Protein AF-A0A9D5ZMS6-F1 (afdb_monomer_lite)

Radius of gyration: 20.64 Å; chains: 1; bounding box: 63×29×56 Å

Foldseek 3Di:
DVVVVVFWKWFQQFPDPDGDTWIFPDKDKDWAADPVDLFKIKIKIKTKTFDPPDDPPDDDGDIDIDIWIKMFGADADPVRDHPTDDMGTDDPCNRGPIPDMDTDDPDDDDDDDPPPVDDVVVVVVVVVPPPDDDD

Structure (mmCIF, N/CA/C/O backbone):
data_AF-A0A9D5ZMS6-F1
#
_entry.id   AF-A0A9D5ZMS6-F1
#
loop_
_atom_site.group_PDB
_atom_site.id
_atom_site.type_symbol
_atom_site.label_atom_id
_atom_site.label_alt_id
_atom_site.label_comp_id
_atom_site.label_asym_id
_atom_site.label_entity_id
_atom_site.label_seq_id
_atom_site.pdbx_PDB_ins_code
_atom_site.Cartn_x
_atom_site.Cartn_y
_atom_site.Cartn_z
_atom_site.occupancy
_atom_site.B_iso_or_equiv
_atom_site.auth_seq_id
_atom_site.auth_comp_id
_atom_site.auth_asym_id
_atom_site.auth_atom_id
_atom_site.pdbx_PDB_model_num
ATOM 1 N N . MET A 1 1 ? 3.055 -6.737 11.559 1.00 51.91 1 MET A N 1
ATOM 2 C CA . MET A 1 1 ? 2.809 -6.050 10.267 1.00 51.91 1 MET A CA 1
ATOM 3 C C . MET A 1 1 ? 3.854 -6.454 9.232 1.00 51.91 1 MET A C 1
ATOM 5 O O . MET A 1 1 ? 4.994 -6.690 9.617 1.00 51.91 1 MET A O 1
ATOM 9 N N . LEU A 1 2 ? 3.487 -6.526 7.945 1.00 57.22 2 LEU A N 1
ATOM 10 C CA . LEU A 1 2 ? 4.389 -6.885 6.832 1.00 57.22 2 LEU A CA 1
ATOM 11 C C . LEU A 1 2 ? 5.608 -5.950 6.715 1.00 57.22 2 LEU A C 1
ATOM 13 O O . LEU A 1 2 ? 6.709 -6.424 6.450 1.00 57.22 2 LEU A O 1
ATOM 17 N N . PHE A 1 3 ? 5.449 -4.664 7.041 1.00 58.19 3 PHE A N 1
ATOM 18 C CA . PHE A 1 3 ? 6.553 -3.696 7.091 1.00 58.19 3 PHE A CA 1
ATOM 19 C C . PHE A 1 3 ? 7.637 -4.058 8.120 1.00 58.19 3 PHE A C 1
ATOM 21 O O . PHE A 1 3 ? 8.824 -3.901 7.846 1.00 58.19 3 PHE A O 1
ATOM 28 N N . ASN A 1 4 ? 7.266 -4.660 9.257 1.00 66.12 4 ASN A N 1
ATOM 29 C CA . ASN A 1 4 ? 8.232 -5.095 10.279 1.00 66.12 4 ASN A CA 1
ATOM 30 C C . ASN A 1 4 ? 9.087 -6.277 9.801 1.00 66.12 4 ASN A C 1
ATOM 32 O O . ASN A 1 4 ? 10.164 -6.513 10.339 1.00 66.12 4 ASN A O 1
ATOM 36 N N . LYS A 1 5 ? 8.623 -7.011 8.780 1.00 69.88 5 LYS A N 1
ATOM 37 C CA . LYS A 1 5 ? 9.377 -8.100 8.149 1.00 69.88 5 LYS A CA 1
ATOM 38 C C . LYS A 1 5 ? 10.344 -7.599 7.067 1.00 69.88 5 LYS A C 1
ATOM 40 O O . LYS A 1 5 ? 11.009 -8.423 6.451 1.00 69.88 5 LYS A O 1
ATOM 45 N N . LYS A 1 6 ? 10.412 -6.278 6.822 1.00 73.50 6 LYS A N 1
ATOM 46 C CA . LYS A 1 6 ? 11.223 -5.640 5.763 1.00 73.50 6 LYS A CA 1
ATOM 47 C C . LYS A 1 6 ? 11.019 -6.281 4.383 1.00 73.50 6 LYS A C 1
ATOM 49 O O . LYS A 1 6 ? 11.943 -6.342 3.576 1.00 73.50 6 LYS A O 1
ATOM 54 N N . LEU A 1 7 ? 9.813 -6.788 4.124 1.00 77.00 7 LEU A N 1
ATOM 55 C CA . LEU A 1 7 ? 9.488 -7.410 2.848 1.00 77.00 7 LEU A CA 1
ATOM 56 C C . LEU A 1 7 ? 9.065 -6.332 1.846 1.00 77.00 7 LEU A C 1
ATOM 58 O O . LEU A 1 7 ? 8.220 -5.503 2.190 1.00 77.00 7 LEU A O 1
ATOM 62 N N . PRO A 1 8 ? 9.603 -6.350 0.616 1.00 79.94 8 PRO A N 1
ATOM 63 C CA . PRO A 1 8 ? 9.133 -5.465 -0.435 1.00 79.94 8 PRO A CA 1
ATOM 64 C C . PRO A 1 8 ? 7.702 -5.844 -0.829 1.00 79.94 8 PRO A C 1
ATOM 66 O O . PRO A 1 8 ? 7.386 -7.023 -1.040 1.00 79.94 8 PRO A O 1
ATOM 69 N N . LEU A 1 9 ? 6.850 -4.826 -0.928 1.00 89.44 9 LEU A N 1
ATOM 70 C CA . LEU A 1 9 ? 5.452 -4.948 -1.323 1.00 89.44 9 LEU A CA 1
ATOM 71 C C . LEU A 1 9 ? 5.240 -4.272 -2.675 1.00 89.44 9 LEU A C 1
ATOM 73 O O . LEU A 1 9 ? 5.841 -3.237 -2.963 1.00 89.44 9 LEU A O 1
ATOM 77 N N . ILE A 1 10 ? 4.369 -4.861 -3.483 1.00 91.44 10 ILE A N 1
ATOM 78 C CA . ILE A 1 10 ? 3.881 -4.295 -4.738 1.00 91.44 10 ILE A CA 1
ATOM 79 C C . ILE A 1 10 ? 2.383 -4.071 -4.567 1.00 91.44 10 ILE A C 1
ATOM 81 O O . ILE A 1 10 ? 1.688 -4.949 -4.053 1.00 91.44 10 ILE A O 1
ATOM 85 N N . ILE A 1 11 ? 1.913 -2.905 -4.980 1.00 92.75 11 ILE A N 1
ATOM 86 C CA . ILE A 1 11 ? 0.522 -2.469 -4.869 1.00 92.75 11 ILE A CA 1
ATOM 87 C C . ILE A 1 11 ? 0.013 -2.059 -6.243 1.00 92.75 11 ILE A C 1
ATOM 89 O O . ILE A 1 11 ? 0.786 -1.513 -7.033 1.00 92.75 11 ILE A O 1
ATOM 93 N N . ASP A 1 12 ? -1.263 -2.323 -6.500 1.00 93.62 12 ASP A N 1
ATOM 94 C CA . ASP A 1 12 ? -1.991 -1.610 -7.544 1.00 93.62 12 ASP A CA 1
ATOM 95 C C . ASP A 1 12 ? -2.462 -0.271 -6.988 1.00 93.62 12 ASP A C 1
ATOM 97 O O . ASP A 1 12 ? -3.215 -0.243 -6.015 1.00 93.62 12 ASP A O 1
ATOM 101 N N . ILE A 1 13 ? -1.929 0.834 -7.502 1.00 88.81 13 ILE A N 1
ATOM 102 C CA . ILE A 1 13 ? -2.158 2.160 -6.904 1.00 88.81 13 ILE A CA 1
ATOM 103 C C . ILE A 1 13 ? -3.436 2.843 -7.386 1.00 88.81 13 ILE A C 1
ATOM 105 O O . ILE A 1 13 ? -3.764 3.908 -6.855 1.00 88.81 13 ILE A O 1
ATOM 109 N N . ASP A 1 14 ? -4.103 2.262 -8.378 1.00 85.50 14 ASP A N 1
ATOM 110 C CA . ASP A 1 14 ? -5.292 2.793 -9.032 1.00 85.50 14 ASP A CA 1
ATOM 111 C C . ASP A 1 14 ? -6.432 1.765 -8.923 1.00 85.50 14 ASP A C 1
ATOM 113 O O . ASP A 1 14 ? -6.180 0.562 -8.920 1.00 85.50 14 ASP A O 1
ATOM 117 N N . ALA A 1 15 ? -7.666 2.249 -8.780 1.00 84.50 15 ALA A N 1
ATOM 118 C CA . ALA A 1 15 ? -8.887 1.433 -8.786 1.00 84.50 15 ALA A CA 1
ATOM 119 C C . ALA A 1 15 ? -9.561 1.415 -10.176 1.00 84.50 15 ALA A C 1
ATOM 121 O O . ALA A 1 15 ? -10.674 0.907 -10.344 1.00 84.50 15 ALA A O 1
ATOM 122 N N . GLY A 1 16 ? -8.939 2.071 -11.158 1.00 87.19 16 GLY A N 1
ATOM 123 C CA . GLY A 1 16 ? -9.401 2.168 -12.531 1.00 87.19 16 GLY A CA 1
ATOM 124 C C . GLY A 1 16 ? -9.239 0.876 -13.333 1.00 87.19 16 GLY A C 1
ATOM 125 O O . GLY A 1 16 ? -8.859 -0.180 -12.843 1.00 87.19 16 GLY A O 1
ATOM 126 N N . ILE A 1 17 ? -9.536 0.966 -14.630 1.00 87.44 17 ILE A N 1
ATOM 127 C CA . ILE A 1 17 ? -9.455 -0.184 -15.549 1.00 87.44 17 ILE A CA 1
ATOM 128 C C . ILE A 1 17 ? -8.014 -0.621 -15.848 1.00 87.44 17 ILE A C 1
ATOM 130 O O . ILE A 1 17 ? -7.789 -1.713 -16.371 1.00 87.44 17 ILE A O 1
ATOM 134 N N . GLU A 1 18 ? -7.052 0.262 -15.596 1.00 89.38 18 GLU A N 1
ATOM 135 C CA . GLU A 1 18 ? -5.639 0.039 -15.866 1.00 89.38 18 GLU A CA 1
ATOM 136 C C . GLU A 1 18 ? -4.951 -0.507 -14.619 1.00 89.38 18 GLU A C 1
ATOM 138 O O . GLU A 1 18 ? -5.187 -0.035 -13.514 1.00 89.38 18 GLU A O 1
ATOM 143 N N . VAL A 1 19 ? -4.047 -1.464 -14.815 1.00 88.50 19 VAL A N 1
ATOM 144 C CA . VAL A 1 19 ? -3.287 -2.075 -13.721 1.00 88.50 19 VAL A CA 1
ATOM 145 C C . VAL A 1 19 ? -1.955 -1.349 -13.556 1.00 88.50 19 VAL A C 1
ATOM 147 O O . VAL A 1 19 ? -1.078 -1.452 -14.421 1.00 88.50 19 VAL A O 1
ATOM 150 N N . TRP A 1 20 ? -1.751 -0.693 -12.413 1.00 90.88 20 TRP A N 1
ATOM 151 C CA . TRP A 1 20 ? -0.557 0.104 -12.125 1.00 90.88 20 TRP A CA 1
ATOM 152 C C . TRP A 1 20 ? 0.237 -0.471 -10.949 1.00 90.88 20 TRP A C 1
ATOM 154 O O . TRP A 1 20 ? 0.037 -0.130 -9.786 1.00 90.88 20 TRP A O 1
ATOM 164 N N . ASN A 1 21 ? 1.222 -1.323 -11.257 1.00 91.38 21 ASN A N 1
ATOM 165 C CA . ASN A 1 21 ? 2.093 -1.923 -10.241 1.00 91.38 21 ASN A CA 1
ATOM 166 C C . ASN A 1 21 ? 3.160 -0.931 -9.760 1.00 91.38 21 ASN A C 1
ATOM 168 O O . ASN A 1 21 ? 4.127 -0.669 -10.478 1.00 91.38 21 ASN A O 1
ATOM 172 N N . ALA A 1 22 ? 3.068 -0.487 -8.508 1.00 92.88 22 ALA A N 1
ATOM 173 C CA . ALA A 1 22 ? 4.101 0.333 -7.882 1.00 92.88 22 ALA A CA 1
ATOM 174 C C . ALA A 1 22 ? 4.758 -0.386 -6.688 1.00 92.88 22 ALA A C 1
ATOM 176 O O . ALA A 1 22 ? 4.076 -1.058 -5.908 1.00 92.88 22 ALA A O 1
ATOM 177 N N . PRO A 1 23 ? 6.084 -0.262 -6.495 1.00 92.50 23 PRO A N 1
ATOM 178 C CA . PRO A 1 23 ? 6.735 -0.760 -5.291 1.00 92.50 23 PRO A CA 1
ATOM 179 C C . PRO A 1 23 ? 6.455 0.182 -4.114 1.00 92.50 23 PRO A C 1
ATOM 181 O O . PRO A 1 23 ? 6.749 1.376 -4.199 1.00 92.50 23 PRO A O 1
ATOM 184 N N . ILE A 1 24 ? 5.951 -0.350 -2.998 1.00 92.19 24 ILE A N 1
ATOM 185 C CA . ILE A 1 24 ? 5.866 0.389 -1.730 1.00 92.19 24 ILE A CA 1
ATOM 186 C C . ILE A 1 24 ? 7.233 0.324 -1.054 1.00 92.19 24 ILE A C 1
ATOM 188 O O . ILE A 1 24 ? 7.735 -0.765 -0.764 1.00 92.19 24 ILE A O 1
ATOM 192 N N . TRP A 1 25 ? 7.815 1.482 -0.755 1.00 88.62 25 TRP A N 1
ATOM 193 C CA . TRP A 1 25 ? 9.107 1.570 -0.068 1.00 88.62 25 TRP A CA 1
ATOM 194 C C . TRP A 1 25 ? 8.987 2.094 1.369 1.00 88.62 25 TRP A C 1
ATOM 196 O O . TRP A 1 25 ? 9.874 1.840 2.184 1.00 88.62 25 TRP A O 1
ATOM 206 N N . TYR A 1 26 ? 7.887 2.770 1.714 1.00 89.75 26 TYR A N 1
ATOM 207 C CA . TYR A 1 26 ? 7.614 3.223 3.077 1.00 89.75 26 TYR A CA 1
ATOM 208 C C . TYR A 1 26 ? 6.109 3.307 3.351 1.00 89.75 26 TYR A C 1
ATOM 210 O O . TYR A 1 26 ? 5.307 3.524 2.444 1.00 89.75 26 TYR A O 1
ATOM 218 N N . ALA A 1 27 ? 5.724 3.125 4.614 1.00 90.56 27 ALA A N 1
ATOM 219 C CA . ALA A 1 27 ? 4.349 3.281 5.057 1.00 90.56 27 ALA A CA 1
ATOM 220 C C . ALA A 1 27 ? 4.297 3.914 6.443 1.00 90.56 27 ALA A C 1
ATOM 222 O O . ALA A 1 27 ? 5.010 3.498 7.360 1.00 90.56 27 ALA A O 1
ATOM 223 N N . LYS A 1 28 ? 3.400 4.883 6.599 1.00 93.19 28 LYS A N 1
ATOM 224 C CA . LYS A 1 28 ? 3.055 5.491 7.879 1.00 93.19 28 LYS A CA 1
ATOM 225 C C . LYS A 1 28 ? 1.597 5.172 8.175 1.00 93.19 28 LYS A C 1
ATOM 227 O O . LYS A 1 28 ? 0.709 5.578 7.435 1.00 93.19 28 LYS A O 1
ATOM 232 N N . VAL A 1 29 ? 1.359 4.440 9.259 1.00 94.56 29 VAL A N 1
ATOM 233 C CA . VAL A 1 29 ? 0.012 4.028 9.665 1.00 94.56 29 VAL A CA 1
ATOM 234 C C . VAL A 1 29 ? -0.316 4.649 11.011 1.00 94.56 29 VAL A C 1
ATOM 236 O O . VAL A 1 29 ? 0.429 4.484 11.976 1.00 94.56 29 VAL A O 1
ATOM 239 N N . VAL A 1 30 ? -1.436 5.359 11.065 1.00 96.50 30 VAL A N 1
ATOM 240 C CA . VAL A 1 30 ? -2.014 5.905 12.291 1.00 96.50 30 VAL A CA 1
ATOM 241 C C . VAL A 1 30 ? -3.313 5.164 12.561 1.00 96.50 30 VAL A C 1
ATOM 243 O O . VAL A 1 30 ? -4.148 5.031 11.670 1.00 96.50 30 VAL A O 1
ATOM 246 N N . ILE A 1 31 ? -3.466 4.676 13.790 1.00 96.00 31 ILE A N 1
ATOM 247 C CA . ILE A 1 31 ? -4.660 3.969 14.252 1.00 96.00 31 ILE A CA 1
ATOM 248 C C . ILE A 1 31 ? -5.205 4.738 15.452 1.00 96.00 31 ILE A C 1
ATOM 250 O O . ILE A 1 31 ? -4.508 4.890 16.456 1.00 96.00 31 ILE A O 1
ATOM 254 N N . ALA A 1 32 ? -6.440 5.215 15.347 1.00 96.56 32 ALA A N 1
ATOM 255 C CA . ALA A 1 32 ? -7.143 5.919 16.411 1.00 96.56 32 ALA A CA 1
ATOM 256 C C . ALA A 1 32 ? -8.362 5.106 16.854 1.00 96.56 32 ALA A C 1
ATOM 258 O O . ALA A 1 32 ? -9.044 4.509 16.028 1.00 96.56 32 ALA A O 1
ATOM 259 N N . LYS A 1 33 ? -8.643 5.067 18.158 1.00 95.50 33 LYS A N 1
ATOM 260 C CA . LYS A 1 33 ? -9.887 4.468 18.660 1.00 95.50 33 LYS A CA 1
ATOM 261 C C . LYS A 1 33 ? -11.059 5.384 18.327 1.00 95.50 33 LYS A C 1
ATOM 263 O O . LYS A 1 33 ? -10.915 6.602 18.419 1.00 95.50 33 LYS A O 1
ATOM 268 N N . ASP A 1 34 ? -12.194 4.790 17.991 1.00 96.38 34 ASP A N 1
ATOM 269 C CA . ASP A 1 34 ? -13.447 5.530 17.903 1.00 96.38 34 ASP A CA 1
ATOM 270 C C . ASP A 1 34 ? -13.868 6.006 19.307 1.00 96.38 34 ASP A C 1
ATOM 272 O O . ASP A 1 34 ? -13.664 5.311 20.309 1.00 96.38 34 ASP A O 1
ATOM 276 N N . SER A 1 35 ? -14.404 7.223 19.398 1.00 95.00 35 SER A N 1
ATOM 277 C CA . SER A 1 35 ? -14.794 7.838 20.675 1.00 95.00 35 SER A CA 1
ATOM 278 C C . SER A 1 35 ? -16.113 7.299 21.228 1.00 95.00 35 SER A C 1
ATOM 280 O O . SER A 1 35 ? -16.364 7.406 22.427 1.00 95.00 35 SER A O 1
ATOM 282 N N . SER A 1 36 ? -16.948 6.719 20.368 1.00 95.00 36 SER A N 1
ATOM 283 C CA . SER A 1 36 ? -18.277 6.197 20.683 1.00 95.00 36 SER A CA 1
ATOM 284 C C . SER A 1 36 ? -18.306 4.674 20.843 1.00 95.00 36 SER A C 1
ATOM 286 O O . SER A 1 36 ? -19.209 4.140 21.486 1.00 95.00 36 SER A O 1
ATOM 288 N N . SER A 1 37 ? -17.311 3.962 20.305 1.00 94.00 37 SER A N 1
ATOM 289 C CA . SER A 1 37 ? -17.235 2.504 20.341 1.00 94.00 37 SER A CA 1
ATOM 290 C C . SER A 1 37 ? -15.812 1.999 20.545 1.00 94.00 37 SER A C 1
ATOM 292 O O . SER A 1 37 ? -14.933 2.148 19.700 1.00 94.00 37 SER A O 1
ATOM 294 N N . ALA A 1 38 ? -15.599 1.255 21.631 1.00 92.06 38 ALA A N 1
ATOM 295 C CA . ALA A 1 38 ? -14.323 0.586 21.878 1.00 92.06 38 ALA A CA 1
ATOM 296 C C . ALA A 1 38 ? -13.989 -0.489 20.825 1.00 92.06 38 ALA A C 1
ATOM 298 O O . ALA A 1 38 ? -12.830 -0.892 20.712 1.00 92.06 38 ALA A O 1
ATOM 299 N N . ASN A 1 39 ? -14.974 -0.950 20.055 1.00 96.31 39 ASN A N 1
ATOM 300 C CA . ASN A 1 39 ? -14.846 -2.034 19.080 1.00 96.31 39 ASN A CA 1
ATOM 301 C C . ASN A 1 39 ? -14.513 -1.547 17.665 1.00 96.31 39 ASN A C 1
ATOM 303 O O . ASN A 1 39 ? -14.433 -2.362 16.748 1.00 96.31 39 ASN A O 1
ATOM 307 N N . ILE A 1 40 ? -14.318 -0.238 17.488 1.00 97.06 40 ILE A N 1
ATOM 308 C CA . ILE A 1 40 ? -13.978 0.378 16.208 1.00 97.06 40 ILE A CA 1
ATOM 309 C C . ILE A 1 40 ? -12.653 1.130 16.347 1.00 97.06 40 ILE A C 1
ATOM 311 O O . ILE A 1 40 ? -12.365 1.764 17.369 1.00 97.06 40 ILE A O 1
ATOM 315 N N . VAL A 1 41 ? -11.822 1.037 15.312 1.00 97.69 41 VAL A N 1
ATOM 316 C CA . VAL A 1 41 ? -10.641 1.883 15.143 1.00 97.69 41 VAL A CA 1
ATOM 317 C C . VAL A 1 41 ? -10.625 2.484 13.742 1.00 97.69 41 VAL A C 1
ATOM 319 O O . VAL A 1 41 ? -10.886 1.794 12.759 1.00 97.69 41 VAL A O 1
ATOM 322 N N . HIS A 1 42 ? -10.273 3.761 13.657 1.00 98.00 42 HIS A N 1
ATOM 323 C CA . HIS A 1 42 ? -10.064 4.476 12.406 1.00 98.00 42 HIS A CA 1
ATOM 324 C C . HIS A 1 42 ? -8.600 4.366 12.009 1.00 98.00 42 HIS A C 1
ATOM 326 O O . HIS A 1 42 ? -7.703 4.663 12.807 1.00 98.00 42 HIS A O 1
ATOM 332 N N . VAL A 1 43 ? -8.350 3.964 10.770 1.00 98.00 43 VAL A N 1
ATOM 333 C CA . VAL A 1 43 ? -7.006 3.810 10.229 1.00 98.00 43 VAL A CA 1
ATOM 334 C C . VAL A 1 43 ? -6.772 4.835 9.132 1.00 98.00 43 VAL A C 1
ATOM 336 O O . VAL A 1 43 ? -7.577 4.996 8.219 1.00 98.00 43 VAL A O 1
ATOM 339 N N . THR A 1 44 ? -5.635 5.521 9.215 1.00 97.94 44 THR A N 1
ATOM 340 C CA . THR A 1 44 ? -5.067 6.310 8.119 1.00 97.94 44 THR A CA 1
ATOM 341 C C . THR A 1 44 ? -3.728 5.696 7.741 1.00 97.94 44 THR A C 1
ATOM 343 O O . THR A 1 44 ? -2.814 5.640 8.565 1.00 97.94 44 THR A O 1
ATOM 346 N N . ALA A 1 45 ? -3.616 5.221 6.505 1.00 95.50 45 ALA A N 1
ATOM 347 C CA . ALA A 1 45 ? -2.408 4.623 5.960 1.00 95.50 45 ALA A CA 1
ATOM 348 C C . ALA A 1 45 ? -1.867 5.488 4.818 1.00 95.50 45 ALA A C 1
ATOM 350 O O . ALA A 1 45 ? -2.459 5.542 3.743 1.00 95.50 45 ALA A O 1
ATOM 351 N N . ASP A 1 46 ? -0.729 6.133 5.052 1.00 95.44 46 ASP A N 1
ATOM 352 C CA . ASP A 1 46 ? 0.037 6.839 4.027 1.00 95.44 46 ASP A CA 1
ATOM 353 C C . ASP A 1 46 ? 1.081 5.879 3.456 1.00 95.44 46 ASP A C 1
ATOM 355 O O . ASP A 1 46 ? 2.017 5.479 4.156 1.00 95.44 46 ASP A O 1
ATOM 359 N N . LEU A 1 47 ? 0.911 5.485 2.196 1.00 93.88 47 LEU A N 1
ATOM 360 C CA . LEU A 1 47 ? 1.818 4.595 1.479 1.00 93.88 47 LEU A CA 1
ATOM 361 C C . LEU A 1 47 ? 2.665 5.402 0.502 1.00 93.88 47 LEU A C 1
ATOM 363 O O . LEU A 1 47 ? 2.138 6.169 -0.300 1.00 93.88 47 LEU A O 1
ATOM 367 N N . TYR A 1 48 ? 3.976 5.202 0.555 1.00 93.56 48 TYR A N 1
ATOM 368 C CA . TYR A 1 48 ? 4.942 5.859 -0.313 1.00 93.56 48 TYR A CA 1
ATOM 369 C C . TYR A 1 48 ? 5.452 4.852 -1.331 1.00 93.56 48 TYR A C 1
ATOM 371 O O . TYR A 1 48 ? 5.928 3.766 -0.974 1.00 93.56 48 TYR A O 1
ATOM 379 N N . VAL A 1 49 ? 5.335 5.221 -2.601 1.00 94.31 49 VAL A N 1
ATOM 380 C CA . VAL A 1 49 ? 5.538 4.323 -3.735 1.00 94.31 49 VAL A CA 1
ATOM 381 C C . VAL A 1 49 ? 6.546 4.886 -4.725 1.00 94.31 49 VAL A C 1
ATOM 383 O O . VAL A 1 49 ? 6.791 6.093 -4.770 1.00 94.31 49 VAL A O 1
ATOM 386 N N . GLY A 1 50 ? 7.148 4.002 -5.516 1.00 93.31 50 GLY A N 1
ATOM 387 C CA . GLY A 1 50 ? 7.938 4.401 -6.676 1.00 93.31 50 GLY A CA 1
ATOM 388 C C . GLY A 1 50 ? 7.061 4.923 -7.808 1.00 93.31 50 GLY A C 1
ATOM 389 O O . GLY A 1 50 ? 6.076 4.283 -8.160 1.00 93.31 50 GLY A O 1
ATOM 390 N N . SER A 1 51 ? 7.440 6.061 -8.384 1.00 90.69 51 SER A N 1
ATOM 391 C CA . SER A 1 51 ? 6.794 6.659 -9.551 1.00 90.69 51 SER A CA 1
ATOM 392 C C . SER A 1 51 ? 7.622 6.441 -10.813 1.00 90.69 51 SER A C 1
ATOM 394 O O . SER A 1 51 ? 8.845 6.586 -10.804 1.00 90.69 51 SER A O 1
ATOM 396 N N . ASP A 1 52 ? 6.927 6.164 -11.907 1.00 86.06 52 ASP A N 1
ATOM 397 C CA . ASP A 1 52 ? 7.44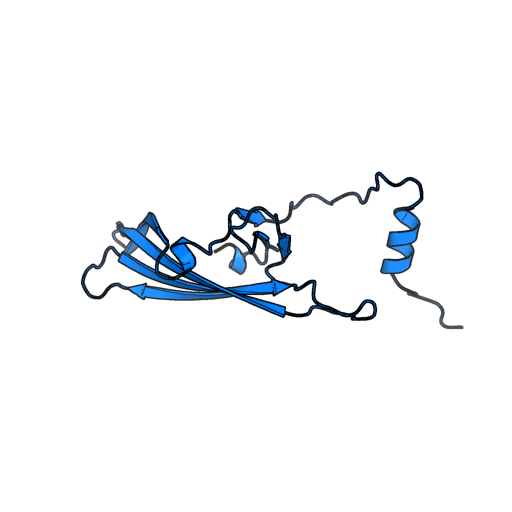3 6.060 -13.272 1.00 86.06 52 ASP A CA 1
ATOM 398 C C . ASP A 1 52 ? 7.516 7.414 -14.004 1.00 86.06 52 ASP A C 1
ATOM 400 O O . ASP A 1 52 ? 8.090 7.506 -15.087 1.00 86.06 52 ASP A O 1
ATOM 404 N N . LYS A 1 53 ? 6.994 8.493 -13.404 1.00 89.12 53 LYS A N 1
ATOM 405 C CA . LYS A 1 53 ? 6.971 9.854 -13.971 1.00 89.12 53 LYS A CA 1
ATOM 406 C C . LYS A 1 53 ? 8.336 10.539 -13.866 1.00 89.12 53 LYS A C 1
ATOM 408 O O . LYS A 1 53 ? 8.480 11.578 -13.204 1.00 89.12 53 LYS A O 1
ATOM 413 N N . VAL A 1 54 ? 9.347 9.941 -14.485 1.00 89.88 54 VAL A N 1
ATOM 414 C CA . VAL A 1 54 ? 10.752 10.365 -14.471 1.00 89.88 54 VAL A CA 1
ATOM 415 C C . VAL A 1 54 ? 11.295 10.540 -15.890 1.00 89.88 54 VAL A C 1
ATOM 417 O O . VAL A 1 54 ? 10.782 9.962 -16.843 1.00 89.88 54 VAL A O 1
ATOM 420 N N . ALA A 1 55 ? 12.337 11.360 -16.045 1.00 91.31 55 ALA A N 1
ATOM 421 C CA . ALA A 1 55 ? 13.046 11.480 -17.317 1.00 91.31 55 ALA A CA 1
ATOM 422 C C . ALA A 1 55 ? 13.825 10.190 -17.634 1.00 91.31 55 ALA A C 1
ATOM 424 O O . ALA A 1 55 ? 14.235 9.472 -16.723 1.00 91.31 55 ALA A O 1
ATOM 425 N N . TYR A 1 56 ? 14.099 9.930 -18.915 1.00 88.00 56 TYR A N 1
ATOM 426 C CA . TYR A 1 56 ? 14.779 8.705 -19.367 1.00 88.00 56 TYR A CA 1
ATOM 427 C C . TYR A 1 56 ? 16.184 8.504 -18.769 1.00 88.00 56 TYR A C 1
ATOM 429 O O . TYR A 1 56 ? 16.675 7.383 -18.696 1.00 88.00 56 TYR A O 1
ATOM 437 N N . ASN A 1 57 ? 16.844 9.587 -18.353 1.00 88.88 57 ASN A N 1
ATOM 438 C CA . ASN A 1 57 ? 18.176 9.579 -17.750 1.00 88.88 57 ASN A CA 1
ATOM 439 C C . ASN A 1 57 ? 18.151 9.691 -16.214 1.00 88.88 57 ASN A C 1
ATOM 441 O O . ASN A 1 57 ? 19.210 9.824 -15.596 1.00 88.88 57 ASN A O 1
ATOM 445 N N . PHE A 1 58 ? 16.971 9.667 -15.588 1.00 89.62 58 PHE A N 1
ATOM 446 C CA . PHE A 1 58 ? 16.844 9.746 -14.138 1.00 89.62 58 PHE A CA 1
ATOM 447 C C . PHE A 1 58 ? 17.433 8.496 -13.475 1.00 89.62 58 PHE A C 1
ATOM 449 O O . PHE A 1 58 ? 17.091 7.366 -13.820 1.00 89.62 58 PHE A O 1
ATOM 456 N N . ARG A 1 59 ? 18.312 8.702 -12.490 1.00 84.88 59 ARG A N 1
ATOM 457 C CA . ARG A 1 59 ? 18.888 7.634 -11.667 1.00 84.88 59 ARG A CA 1
ATOM 458 C C . ARG A 1 59 ? 18.345 7.747 -10.248 1.00 84.88 59 ARG A C 1
ATOM 460 O O . ARG A 1 59 ? 18.504 8.785 -9.613 1.00 84.88 59 ARG A O 1
ATOM 467 N N . GLY A 1 60 ? 17.751 6.669 -9.745 1.00 85.94 60 GLY A N 1
ATOM 468 C CA . GLY A 1 60 ? 17.196 6.595 -8.394 1.00 85.94 60 GLY A CA 1
ATOM 469 C C . GLY A 1 60 ? 15.693 6.330 -8.392 1.00 85.94 60 GLY A C 1
ATOM 470 O O . GLY A 1 60 ? 15.150 5.775 -9.344 1.00 85.94 60 GLY A O 1
ATOM 471 N N . LEU A 1 61 ? 15.028 6.722 -7.305 1.00 86.88 61 LEU A N 1
ATOM 472 C CA . LEU A 1 61 ? 13.591 6.549 -7.105 1.00 86.88 61 LEU A CA 1
ATOM 473 C C . LEU A 1 61 ? 12.928 7.917 -6.961 1.00 86.88 61 LEU A C 1
ATOM 475 O O . LEU A 1 61 ? 13.258 8.672 -6.047 1.00 86.88 61 LEU A O 1
ATOM 479 N N . LYS A 1 62 ? 11.964 8.228 -7.827 1.00 93.06 62 LYS A N 1
ATOM 480 C CA . LYS A 1 62 ? 11.040 9.335 -7.581 1.00 93.06 62 LYS A CA 1
ATOM 481 C C . LYS A 1 62 ? 9.884 8.798 -6.755 1.00 93.06 62 LYS A C 1
ATOM 483 O O . LYS A 1 62 ? 9.260 7.819 -7.153 1.00 93.06 62 LYS A O 1
ATOM 488 N N . SER A 1 63 ? 9.619 9.414 -5.608 1.00 92.69 63 SER A N 1
ATOM 489 C CA . SER A 1 63 ? 8.498 8.999 -4.769 1.00 92.69 63 SER A CA 1
ATOM 490 C C . SER A 1 63 ? 7.204 9.671 -5.208 1.00 92.69 63 SER A C 1
ATOM 492 O O . SER A 1 63 ? 7.185 10.866 -5.497 1.00 92.69 63 SER A O 1
ATOM 494 N N . ASP A 1 64 ? 6.124 8.906 -5.163 1.00 93.81 64 ASP A N 1
ATOM 495 C CA . ASP A 1 64 ? 4.749 9.390 -5.046 1.00 93.81 64 ASP A CA 1
ATOM 496 C C . ASP A 1 64 ? 4.160 8.834 -3.733 1.00 93.81 64 ASP A C 1
ATOM 498 O O . ASP A 1 64 ? 4.812 8.034 -3.048 1.00 93.81 64 ASP A O 1
ATOM 502 N N . TRP A 1 65 ? 2.968 9.270 -3.337 1.00 94.06 65 TRP A N 1
ATOM 503 C CA . TRP A 1 65 ? 2.289 8.751 -2.152 1.00 94.06 65 TRP A CA 1
ATOM 504 C C . TRP A 1 65 ? 0.771 8.690 -2.329 1.00 94.06 65 TRP A C 1
ATOM 506 O O . TRP A 1 65 ? 0.172 9.431 -3.111 1.00 94.06 65 TRP A O 1
ATOM 516 N N . ARG A 1 66 ? 0.140 7.782 -1.587 1.00 94.50 66 ARG A N 1
ATOM 517 C CA . ARG A 1 66 ? -1.314 7.606 -1.528 1.00 94.50 66 ARG A CA 1
ATOM 518 C C . ARG A 1 66 ? -1.749 7.493 -0.076 1.00 94.50 66 ARG A C 1
ATOM 520 O O . ARG A 1 66 ? -1.060 6.866 0.728 1.00 94.50 66 ARG A O 1
ATOM 527 N N . ARG A 1 67 ? -2.892 8.093 0.255 1.00 96.06 67 ARG A N 1
ATOM 528 C CA . ARG A 1 67 ? -3.524 7.969 1.570 1.00 96.06 67 ARG A CA 1
ATOM 529 C C . ARG A 1 67 ? -4.777 7.137 1.459 1.00 96.06 67 ARG A C 1
ATOM 531 O O . ARG A 1 67 ? -5.664 7.465 0.678 1.00 96.06 67 ARG A O 1
ATOM 538 N N . TYR A 1 68 ? -4.864 6.140 2.325 1.00 96.69 68 TYR A N 1
ATOM 539 C CA . TYR A 1 68 ? -6.041 5.309 2.458 1.00 96.69 68 TYR A CA 1
ATOM 540 C C . TYR A 1 68 ? -6.646 5.435 3.849 1.00 96.69 68 TYR A C 1
ATOM 542 O O . TYR A 1 68 ? -5.930 5.390 4.854 1.00 96.69 68 TYR A O 1
ATOM 550 N N . THR A 1 69 ? -7.966 5.582 3.899 1.00 98.12 69 THR A N 1
ATOM 551 C CA . THR A 1 69 ? -8.737 5.671 5.140 1.00 98.12 69 THR A CA 1
ATOM 552 C C . THR A 1 69 ? -9.775 4.567 5.209 1.00 98.12 69 THR A C 1
ATOM 554 O O . THR A 1 69 ? -10.504 4.319 4.247 1.00 98.12 69 THR A O 1
ATOM 557 N N . TYR A 1 70 ? -9.830 3.885 6.346 1.00 97.94 70 TYR A N 1
ATOM 558 C CA . TYR A 1 70 ? -10.773 2.800 6.582 1.00 97.94 70 TYR A CA 1
ATOM 559 C C . TYR A 1 70 ? -11.015 2.601 8.071 1.00 97.94 70 TYR A C 1
ATOM 561 O O . TYR A 1 70 ? -10.154 2.895 8.900 1.00 97.94 70 TYR A O 1
ATOM 569 N N . ASP A 1 71 ? -12.183 2.061 8.387 1.00 98.25 71 ASP A N 1
ATOM 570 C CA . ASP A 1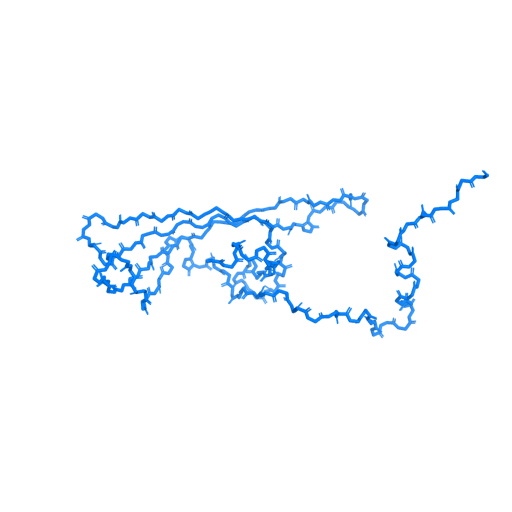 71 ? -12.531 1.618 9.728 1.00 98.25 71 ASP A CA 1
ATOM 571 C C . ASP A 1 71 ? -12.295 0.116 9.830 1.00 98.25 71 ASP A C 1
ATOM 573 O O . ASP A 1 71 ? -12.645 -0.644 8.923 1.00 98.25 71 ASP A O 1
ATOM 577 N N . LEU A 1 72 ? -11.711 -0.311 10.945 1.00 98.00 72 LEU A N 1
ATOM 578 C CA . LEU A 1 72 ? -11.654 -1.713 11.335 1.00 98.00 72 LEU A CA 1
ATOM 579 C C . LEU A 1 72 ? -12.556 -1.919 12.540 1.00 98.00 72 LEU A C 1
ATOM 581 O O . LEU A 1 72 ? -12.514 -1.148 13.504 1.00 98.00 72 LEU A O 1
ATOM 585 N N . LYS A 1 73 ? -13.341 -2.987 12.492 1.00 98.00 73 LYS A N 1
ATOM 586 C CA . LYS A 1 73 ? -14.261 -3.375 13.550 1.00 98.00 73 LYS A CA 1
ATOM 587 C C . LYS A 1 73 ? -14.011 -4.824 13.949 1.00 98.00 73 LYS A C 1
ATOM 589 O O . LYS A 1 73 ? -13.480 -5.622 13.177 1.00 98.00 73 LYS A O 1
ATOM 594 N N . GLY A 1 74 ? -14.345 -5.119 15.197 1.00 96.81 74 GLY A N 1
ATOM 595 C CA . GLY A 1 74 ? -14.404 -6.483 15.688 1.00 96.81 74 GLY A CA 1
ATOM 596 C C . GLY A 1 74 ? -14.586 -6.539 17.192 1.00 96.81 74 GLY A C 1
ATOM 597 O O . GLY A 1 74 ? -15.226 -5.669 17.783 1.00 96.81 74 GLY A O 1
ATOM 598 N N . SER A 1 75 ? -14.021 -7.563 17.819 1.00 96.56 75 SER A N 1
ATOM 599 C CA . SER A 1 75 ? -14.208 -7.832 19.246 1.00 96.56 75 SER A CA 1
ATOM 600 C C . SER A 1 75 ? -12.934 -7.575 20.041 1.00 96.56 75 SER A C 1
ATOM 602 O O . SER A 1 75 ? -11.824 -7.846 19.580 1.00 96.56 75 SER A O 1
ATOM 604 N N . ARG A 1 76 ? -13.071 -7.058 21.264 1.00 94.19 76 ARG A N 1
ATOM 605 C CA . ARG A 1 76 ? -11.931 -6.890 22.170 1.00 94.19 76 ARG A CA 1
ATOM 606 C C . ARG A 1 76 ? -11.593 -8.212 22.847 1.00 94.19 76 ARG A C 1
ATOM 608 O O . ARG A 1 76 ? -12.455 -8.848 23.446 1.00 94.19 76 ARG A O 1
ATOM 615 N N . MET A 1 77 ? -10.328 -8.599 22.758 1.00 94.31 77 MET A N 1
ATOM 616 C CA . MET A 1 77 ? -9.776 -9.726 23.503 1.00 94.31 77 MET A CA 1
ATOM 617 C C . MET A 1 77 ? -9.515 -9.326 24.962 1.00 94.31 77 MET A C 1
ATOM 619 O O . MET A 1 77 ? -9.523 -8.142 25.307 1.00 94.31 77 MET A O 1
ATOM 623 N N . ALA A 1 78 ? -9.271 -10.313 25.828 1.00 93.12 78 ALA A N 1
ATOM 624 C CA . ALA A 1 78 ? -9.044 -10.092 27.260 1.00 93.12 78 ALA A CA 1
ATOM 625 C C . ALA A 1 78 ? -7.838 -9.177 27.560 1.00 93.12 78 ALA A C 1
ATOM 627 O O . ALA A 1 78 ? -7.814 -8.501 28.584 1.00 93.12 78 ALA A O 1
ATOM 628 N N . ASP A 1 79 ? -6.860 -9.119 26.655 1.00 94.06 79 ASP A N 1
ATOM 629 C CA . ASP A 1 79 ? -5.683 -8.248 26.732 1.00 94.06 79 ASP A CA 1
ATOM 630 C C . ASP A 1 79 ? -5.915 -6.841 26.133 1.00 94.06 79 ASP A C 1
ATOM 632 O O . ASP A 1 79 ? -4.992 -6.032 26.036 1.00 94.06 79 ASP A O 1
ATOM 636 N N . GLY A 1 80 ? -7.146 -6.538 25.709 1.00 89.38 80 GLY A N 1
ATOM 637 C CA . GLY A 1 80 ? -7.536 -5.264 25.107 1.00 89.38 80 GLY A CA 1
ATOM 638 C C . GLY A 1 80 ? -7.195 -5.119 23.620 1.00 89.38 80 GLY A C 1
ATOM 639 O O . GLY A 1 80 ? -7.558 -4.100 23.012 1.00 89.38 80 GLY A O 1
ATOM 640 N N . GLN A 1 81 ? -6.547 -6.107 22.995 1.00 92.06 81 GLN A N 1
ATOM 641 C CA . GLN A 1 81 ? -6.334 -6.105 21.548 1.00 92.06 81 GLN A CA 1
ATOM 642 C C . GLN A 1 81 ? -7.671 -6.213 20.806 1.00 92.06 81 GLN A C 1
ATOM 644 O O . GLN A 1 81 ? -8.628 -6.815 21.291 1.00 92.06 81 GLN A O 1
ATOM 649 N N . LEU A 1 82 ? -7.749 -5.596 19.625 1.00 94.31 82 LEU A N 1
ATOM 650 C CA . LEU A 1 82 ? -8.909 -5.738 18.749 1.00 94.31 82 LEU A CA 1
ATOM 651 C C . LEU A 1 82 ? -8.680 -6.943 17.837 1.00 94.31 82 LEU A C 1
ATOM 653 O O . LEU A 1 82 ? -7.789 -6.908 16.988 1.00 94.31 82 LEU A O 1
ATOM 657 N N . LEU A 1 83 ? -9.490 -7.983 18.002 1.00 95.88 83 LEU A N 1
ATOM 658 C CA . LEU A 1 83 ? -9.626 -9.036 17.009 1.00 95.88 83 LEU A CA 1
ATOM 659 C C . LEU A 1 83 ? -10.520 -8.498 15.892 1.00 95.88 83 LEU A C 1
ATOM 661 O O . LEU A 1 83 ? -11.725 -8.362 16.079 1.00 95.88 83 LEU A O 1
ATOM 665 N N . VAL A 1 84 ? -9.903 -8.135 14.771 1.00 96.56 84 VAL A N 1
ATOM 666 C CA . VAL A 1 84 ? -10.583 -7.541 13.614 1.00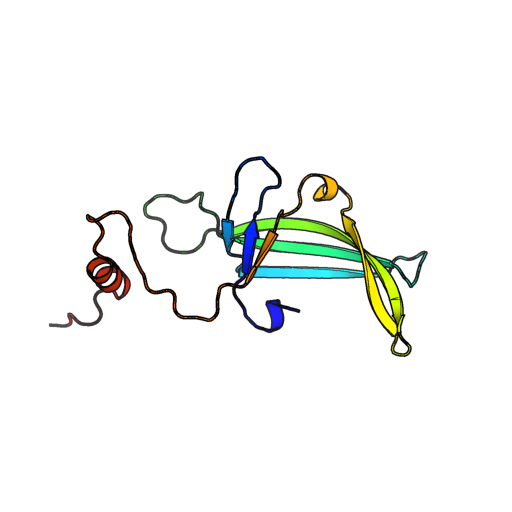 96.56 84 VAL A CA 1
ATOM 667 C C . VAL A 1 84 ? -11.274 -8.634 12.802 1.00 96.56 84 VAL A C 1
ATOM 669 O O . VAL A 1 84 ? -10.631 -9.613 12.426 1.00 96.56 84 VAL A O 1
ATOM 672 N N . ASP A 1 85 ? -12.553 -8.436 12.504 1.00 96.75 85 ASP A N 1
ATOM 673 C CA . ASP A 1 85 ? -13.372 -9.322 11.666 1.00 96.75 85 ASP A CA 1
ATOM 674 C C . ASP A 1 85 ? -14.032 -8.589 10.486 1.00 96.75 85 ASP A C 1
ATOM 676 O O . ASP A 1 85 ? -14.396 -9.216 9.492 1.00 96.75 85 ASP A O 1
ATOM 680 N N . GLU A 1 86 ? -14.118 -7.260 10.553 1.00 97.44 86 GLU A N 1
ATOM 681 C CA . GLU A 1 86 ? -14.738 -6.417 9.541 1.00 97.44 86 GLU A CA 1
ATOM 682 C C . GLU A 1 86 ? -13.839 -5.212 9.230 1.00 97.44 86 GLU A C 1
ATOM 684 O O . GLU A 1 86 ? -13.214 -4.611 10.110 1.00 97.44 86 GLU A O 1
ATOM 689 N N . GLY A 1 87 ? -13.788 -4.836 7.953 1.00 96.88 87 GLY A N 1
ATOM 690 C CA . GLY A 1 87 ? -13.096 -3.643 7.482 1.00 96.88 87 GLY A CA 1
ATOM 691 C C . GLY A 1 87 ? -13.941 -2.907 6.454 1.00 96.88 87 GLY A C 1
ATOM 692 O O . GLY A 1 87 ? -14.600 -3.533 5.623 1.00 96.88 87 GLY A O 1
ATOM 693 N N . LYS A 1 88 ? -13.928 -1.575 6.500 1.00 97.75 88 LYS A N 1
ATOM 694 C CA . LYS A 1 88 ? -14.712 -0.740 5.590 1.00 97.75 88 LYS A CA 1
ATOM 695 C C . LYS A 1 88 ? -13.936 0.495 5.162 1.00 97.75 88 LYS A C 1
ATOM 697 O O . LYS A 1 88 ? -13.532 1.295 6.001 1.00 97.75 88 LYS A O 1
ATOM 702 N N . TRP A 1 89 ? -13.796 0.693 3.854 1.00 97.75 89 TRP A N 1
ATOM 703 C CA . TRP A 1 89 ? -13.245 1.928 3.302 1.00 97.75 89 TRP A CA 1
ATOM 704 C C . TRP A 1 89 ? -14.091 3.147 3.682 1.00 97.75 89 TRP A C 1
ATOM 706 O O . TRP A 1 89 ? -15.326 3.108 3.660 1.00 97.75 89 TRP A O 1
ATOM 716 N N . THR A 1 90 ? -13.422 4.254 3.989 1.00 97.88 90 THR A N 1
ATOM 717 C CA . THR A 1 90 ? -14.054 5.524 4.358 1.00 97.88 90 THR A CA 1
ATOM 718 C C . THR A 1 90 ? -13.537 6.665 3.490 1.00 97.88 90 THR A C 1
ATOM 720 O O . THR A 1 90 ? -12.505 6.553 2.829 1.00 97.88 90 THR A O 1
ATOM 723 N N . GLY A 1 91 ? -14.289 7.770 3.454 1.00 96.31 91 GLY A N 1
ATOM 724 C CA . GLY A 1 91 ? -13.926 8.952 2.674 1.00 96.31 91 GLY A CA 1
ATOM 725 C C . GLY A 1 91 ? -13.711 8.643 1.190 1.00 96.31 91 GLY A C 1
ATOM 726 O O . GLY A 1 91 ? -14.478 7.896 0.580 1.00 96.31 91 GLY A O 1
ATOM 727 N N . HIS A 1 92 ? -12.652 9.224 0.628 1.00 94.56 92 HIS A N 1
ATOM 728 C CA . HIS A 1 92 ? -12.263 9.044 -0.771 1.00 94.56 92 HIS A CA 1
ATOM 729 C C . HIS A 1 92 ? -11.809 7.612 -1.087 1.00 94.56 92 HIS A C 1
ATOM 731 O O . HIS A 1 92 ? -12.012 7.134 -2.198 1.00 94.56 92 HIS A O 1
ATOM 737 N N . SER A 1 93 ? -11.299 6.876 -0.095 1.00 96.50 93 SER A N 1
ATOM 738 C CA . SER A 1 93 ? -10.860 5.491 -0.289 1.00 96.50 93 SER A CA 1
ATOM 739 C C . SER A 1 93 ? -11.993 4.515 -0.582 1.00 96.50 93 SER A C 1
ATOM 741 O O . SER A 1 93 ? -11.738 3.356 -0.857 1.00 96.50 93 SER A O 1
ATOM 743 N N . ARG A 1 94 ? -13.256 4.951 -0.535 1.00 95.94 94 ARG A N 1
ATOM 744 C CA . ARG A 1 94 ? -14.390 4.145 -1.009 1.00 95.94 94 ARG A CA 1
ATOM 745 C C . ARG A 1 94 ? -14.400 3.954 -2.522 1.00 95.94 94 ARG A C 1
ATOM 747 O O . ARG A 1 94 ? -14.993 2.986 -2.977 1.00 95.94 94 ARG A O 1
ATOM 754 N N . SER A 1 95 ? -13.828 4.899 -3.262 1.00 94.25 95 SER A N 1
ATOM 755 C CA . SER A 1 95 ? -13.696 4.842 -4.719 1.00 94.25 95 SER A CA 1
ATOM 756 C C . SER A 1 95 ? -12.244 4.681 -5.157 1.00 94.25 95 SER A C 1
ATOM 758 O O . SER A 1 95 ? -12.002 4.116 -6.207 1.00 94.25 95 SER A O 1
ATOM 760 N N . GLU A 1 96 ? -11.296 5.159 -4.348 1.00 93.25 96 GLU A N 1
ATOM 76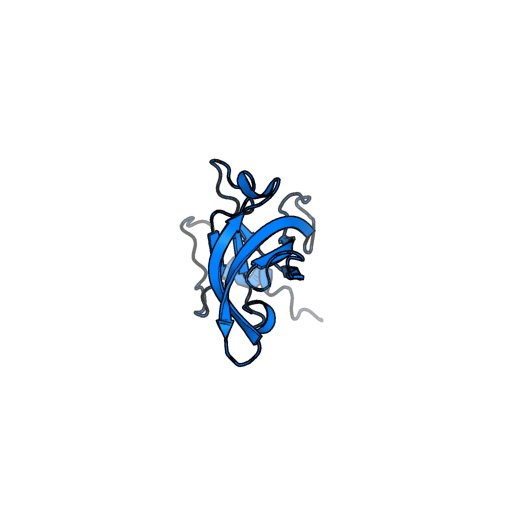1 C CA . GLU A 1 96 ? -9.864 5.148 -4.655 1.00 93.25 96 GLU A CA 1
ATOM 762 C C . GLU A 1 96 ? -9.109 4.306 -3.621 1.00 93.25 96 GLU A C 1
ATOM 764 O O . GLU A 1 96 ? -8.556 4.811 -2.636 1.00 93.25 96 GLU A O 1
ATOM 769 N N . HIS A 1 97 ? -9.130 2.992 -3.813 1.00 93.44 97 HIS A N 1
ATOM 770 C CA . HIS A 1 97 ? -8.413 2.026 -2.986 1.00 93.44 97 HIS A CA 1
ATOM 771 C C . HIS A 1 97 ? -7.593 1.089 -3.869 1.00 93.44 97 HIS A C 1
ATOM 773 O O . HIS A 1 97 ? -7.945 0.893 -5.026 1.00 93.44 97 HIS A O 1
ATOM 779 N N . PRO A 1 98 ? -6.525 0.469 -3.350 1.00 93.06 98 PRO A N 1
ATOM 780 C CA . PRO A 1 98 ? -5.806 -0.514 -4.139 1.00 93.06 98 PRO A CA 1
ATOM 781 C C . PRO A 1 98 ? -6.674 -1.742 -4.394 1.00 93.06 98 PRO A C 1
ATOM 783 O O . PRO A 1 98 ? -7.378 -2.202 -3.489 1.00 93.06 98 PRO A O 1
ATOM 786 N N . ASP A 1 99 ? -6.550 -2.319 -5.583 1.00 91.81 99 ASP A N 1
ATOM 787 C CA . ASP A 1 99 ? -7.183 -3.601 -5.899 1.00 91.81 99 ASP A CA 1
ATOM 788 C C . ASP A 1 99 ? -6.458 -4.769 -5.231 1.00 91.81 99 ASP A C 1
ATOM 790 O O . ASP A 1 99 ? -7.076 -5.702 -4.712 1.00 91.81 99 ASP A O 1
ATOM 794 N N . TYR A 1 100 ? -5.124 -4.718 -5.191 1.00 91.12 100 TYR A N 1
ATOM 795 C CA . TYR A 1 100 ? -4.329 -5.721 -4.497 1.00 91.12 100 TYR A CA 1
ATOM 796 C C . TYR A 1 100 ? -3.028 -5.169 -3.927 1.00 91.12 100 TYR A C 1
ATOM 798 O O . TYR A 1 100 ? -2.439 -4.196 -4.398 1.00 91.12 100 TYR A O 1
ATOM 806 N N . VAL A 1 101 ? -2.535 -5.886 -2.918 1.00 91.25 101 VAL A N 1
ATOM 807 C CA . VAL A 1 101 ? -1.176 -5.759 -2.399 1.00 91.25 101 VAL A CA 1
ATOM 808 C C . VAL A 1 101 ? -0.571 -7.151 -2.340 1.00 91.25 101 VAL A C 1
ATOM 810 O O . VAL A 1 101 ? -1.163 -8.075 -1.781 1.00 91.25 101 VAL A O 1
ATOM 813 N N . ARG A 1 102 ? 0.630 -7.309 -2.891 1.00 90.06 102 ARG A N 1
ATOM 814 C CA . ARG A 1 102 ? 1.362 -8.577 -2.891 1.00 90.06 102 ARG A CA 1
ATOM 815 C C . ARG A 1 102 ? 2.767 -8.410 -2.342 1.00 90.06 102 ARG A C 1
ATOM 817 O O . ARG A 1 102 ? 3.428 -7.396 -2.553 1.00 90.06 102 ARG A O 1
ATOM 824 N N . VAL A 1 103 ? 3.244 -9.447 -1.666 1.00 87.94 103 VAL A N 1
ATOM 825 C CA . VAL A 1 103 ? 4.664 -9.580 -1.335 1.00 87.94 103 VAL A CA 1
ATOM 826 C C . VAL A 1 103 ? 5.434 -10.000 -2.579 1.00 87.94 103 VAL A C 1
ATOM 828 O O . VAL A 1 103 ? 4.938 -10.783 -3.394 1.00 87.94 103 VAL A O 1
ATOM 831 N N . ARG A 1 104 ? 6.669 -9.518 -2.725 1.00 80.50 104 ARG A N 1
ATOM 832 C CA . ARG A 1 104 ? 7.580 -10.101 -3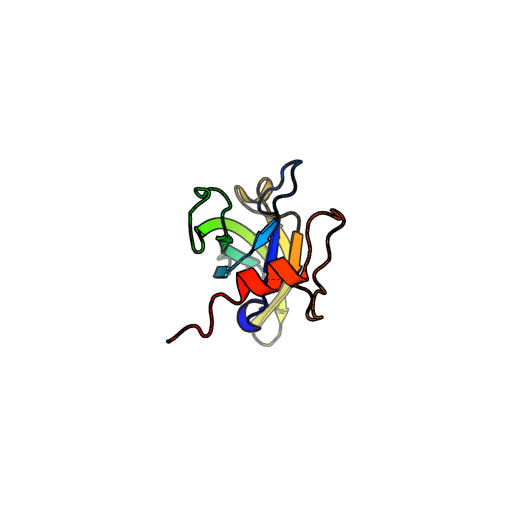.713 1.00 80.50 104 ARG A CA 1
ATOM 833 C C . ARG A 1 104 ? 7.811 -11.584 -3.371 1.00 80.50 104 ARG A C 1
ATOM 835 O O . ARG A 1 104 ? 8.051 -11.886 -2.198 1.00 80.50 104 ARG A O 1
ATOM 842 N N . PRO A 1 105 ? 7.798 -12.497 -4.359 1.00 78.12 105 PRO A N 1
ATOM 843 C CA . PRO A 1 105 ? 8.201 -13.881 -4.142 1.00 78.12 105 PRO A CA 1
ATOM 844 C C . PRO A 1 105 ? 9.598 -13.964 -3.513 1.00 78.12 105 PRO A C 1
ATOM 846 O O . PRO A 1 105 ? 10.499 -13.210 -3.882 1.00 78.12 105 PRO A O 1
ATOM 849 N N . SER A 1 106 ? 9.776 -14.879 -2.559 1.00 75.31 106 SER A N 1
ATOM 850 C CA . SER A 1 106 ? 11.061 -15.116 -1.883 1.00 75.31 106 SER A CA 1
ATOM 851 C C . SER A 1 106 ? 12.050 -15.914 -2.735 1.00 75.31 106 SER A C 1
ATOM 853 O O . SER A 1 106 ? 13.250 -15.883 -2.472 1.00 75.31 106 SER A O 1
ATOM 855 N N . GLN A 1 107 ? 11.556 -16.629 -3.745 1.00 78.81 107 GLN A N 1
ATOM 856 C CA . GLN A 1 107 ? 12.388 -17.412 -4.650 1.00 78.81 107 GLN A CA 1
ATOM 857 C C . GLN A 1 107 ? 13.164 -16.496 -5.611 1.00 78.81 107 GLN A C 1
ATOM 859 O O . GLN A 1 107 ? 12.626 -15.472 -6.049 1.00 78.81 107 GLN A O 1
ATOM 864 N N . PRO A 1 108 ? 14.413 -16.852 -5.967 1.00 73.69 108 PRO A N 1
ATOM 865 C CA . PRO A 1 108 ? 15.165 -16.138 -6.989 1.00 73.69 108 PRO A CA 1
ATOM 866 C C . PRO A 1 108 ? 14.379 -16.100 -8.300 1.00 73.69 108 PRO A C 1
ATOM 868 O O . PRO A 1 108 ? 14.025 -17.137 -8.859 1.00 73.69 108 PRO A O 1
ATOM 871 N N . ILE A 1 109 ? 14.105 -14.894 -8.793 1.00 75.00 109 ILE A N 1
ATOM 872 C CA . ILE A 1 109 ? 13.502 -14.707 -10.111 1.00 75.00 109 ILE A CA 1
ATOM 873 C C . ILE A 1 109 ? 14.629 -14.872 -11.127 1.00 75.00 109 ILE A C 1
ATOM 875 O O . ILE A 1 109 ? 15.518 -14.024 -11.203 1.00 75.00 109 ILE A O 1
ATOM 879 N N . ILE A 1 110 ? 14.602 -15.966 -11.886 1.00 79.12 110 ILE A N 1
ATOM 880 C CA . ILE A 1 110 ? 15.512 -16.159 -13.015 1.00 79.12 110 ILE A CA 1
ATOM 881 C C . ILE A 1 110 ? 15.091 -15.166 -14.101 1.00 79.12 110 ILE A C 1
ATOM 883 O O . ILE A 1 110 ? 13.955 -15.208 -14.576 1.00 79.12 110 ILE A O 1
ATOM 887 N N . ARG A 1 111 ? 15.985 -14.237 -14.461 1.00 81.50 111 ARG A N 1
ATOM 888 C CA . ARG A 1 111 ? 15.713 -13.253 -15.511 1.00 81.50 111 ARG A CA 1
ATOM 889 C C . ARG A 1 111 ? 15.575 -13.984 -16.844 1.00 81.50 111 ARG A C 1
ATOM 891 O O . ARG A 1 111 ? 16.488 -14.679 -17.277 1.00 81.50 111 ARG A O 1
ATOM 898 N N . ALA A 1 112 ? 14.441 -13.787 -17.494 1.00 85.19 112 ALA A N 1
ATOM 899 C CA . ALA A 1 112 ? 14.165 -14.286 -18.830 1.00 85.19 112 ALA A CA 1
ATOM 900 C C . ALA A 1 112 ? 13.461 -13.192 -19.637 1.00 85.19 112 ALA A C 1
ATOM 902 O O . ALA A 1 112 ? 12.874 -12.267 -19.07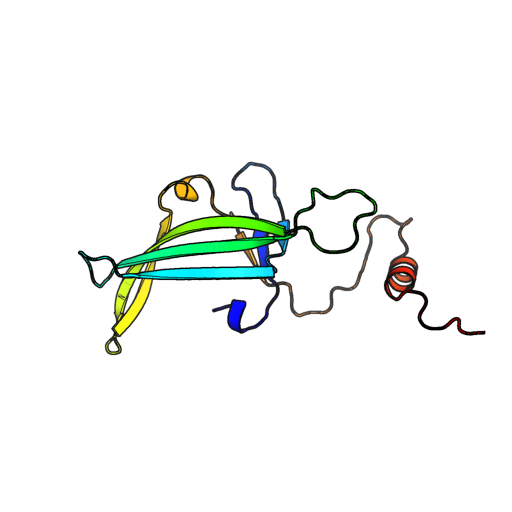2 1.00 85.19 112 ALA A O 1
ATOM 903 N N . SER A 1 113 ? 13.532 -13.298 -20.959 1.00 86.69 113 SER A N 1
ATOM 904 C CA . SER A 1 113 ? 12.870 -12.394 -21.892 1.00 86.69 113 SER A CA 1
ATOM 905 C C . SER A 1 113 ? 12.216 -13.220 -22.989 1.00 86.69 113 SER A C 1
ATOM 907 O O . SER A 1 113 ? 12.848 -14.116 -23.539 1.00 86.69 113 SER A O 1
ATOM 909 N N . PHE A 1 114 ? 10.968 -12.896 -23.330 1.00 88.25 114 PHE A N 1
ATOM 910 C CA . PHE A 1 114 ? 10.329 -13.419 -24.542 1.00 88.25 114 PHE A CA 1
ATOM 911 C C . PHE A 1 114 ? 10.843 -12.728 -25.811 1.00 88.25 114 PHE A C 1
ATOM 913 O O . PHE A 1 114 ? 10.661 -13.237 -26.910 1.00 88.25 114 PHE A O 1
ATOM 920 N N . ASN A 1 115 ? 11.481 -11.564 -25.675 1.00 90.19 115 ASN A N 1
ATOM 921 C CA . ASN A 1 115 ? 12.148 -10.901 -26.783 1.00 90.19 115 ASN A CA 1
ATOM 922 C C . ASN A 1 115 ? 13.550 -11.493 -26.947 1.00 90.19 115 ASN A C 1
ATOM 924 O O . ASN A 1 115 ? 14.430 -11.211 -26.131 1.00 90.19 115 ASN A O 1
ATOM 928 N N . GLU A 1 116 ? 13.743 -12.263 -28.017 1.00 91.94 116 GLU A N 1
ATOM 929 C CA . GLU A 1 116 ? 15.000 -12.939 -28.371 1.00 91.94 116 GLU A CA 1
ATOM 930 C C . GLU A 1 116 ? 16.186 -11.979 -28.553 1.00 91.94 116 GLU A C 1
ATOM 932 O O . GLU A 1 116 ? 17.338 -12.387 -28.445 1.00 91.94 116 GLU A O 1
ATOM 937 N N . LYS A 1 117 ? 15.927 -10.687 -28.797 1.00 94.38 117 LYS A N 1
ATOM 938 C CA . LYS A 1 117 ? 16.975 -9.662 -28.927 1.00 94.38 117 LYS A CA 1
ATOM 939 C C . LYS A 1 117 ? 17.495 -9.147 -27.583 1.00 94.38 117 LYS A C 1
ATOM 941 O O . LYS A 1 117 ? 18.456 -8.383 -27.564 1.00 94.38 117 LYS A O 1
ATOM 946 N N . ILE A 1 118 ? 16.855 -9.509 -26.471 1.00 89.50 118 ILE A N 1
ATOM 947 C CA . ILE A 1 118 ? 17.296 -9.142 -25.123 1.00 89.50 118 ILE A CA 1
ATOM 948 C C . ILE A 1 118 ? 18.015 -10.346 -24.523 1.00 89.50 118 ILE A C 1
ATOM 950 O O . ILE A 1 118 ? 17.364 -11.282 -24.067 1.00 89.50 118 ILE A O 1
ATOM 954 N N . ASP A 1 119 ? 19.348 -10.296 -24.489 1.00 90.50 119 ASP A N 1
ATOM 955 C CA . ASP A 1 119 ? 20.171 -11.275 -23.774 1.00 90.50 119 ASP A CA 1
ATOM 956 C C . ASP A 1 119 ? 20.197 -10.946 -22.268 1.00 90.50 119 ASP A C 1
ATOM 958 O O . ASP A 1 119 ? 20.787 -9.931 -21.873 1.00 90.50 119 ASP A O 1
ATOM 962 N N . PRO A 1 120 ? 19.599 -11.782 -21.395 1.00 89.25 120 PRO A N 1
ATOM 963 C CA . PRO A 1 120 ? 19.624 -11.562 -19.953 1.00 89.25 120 PRO A CA 1
ATOM 964 C C . PRO A 1 120 ? 21.043 -11.461 -19.380 1.00 89.25 120 PRO A C 1
ATOM 966 O O . PRO A 1 120 ? 21.247 -10.690 -18.443 1.00 89.25 120 PRO A O 1
ATOM 969 N N . LYS A 1 121 ? 22.027 -12.170 -19.958 1.00 87.75 121 LYS A N 1
ATOM 970 C CA . LYS A 1 121 ? 23.425 -12.114 -19.501 1.00 87.75 121 LYS A CA 1
ATOM 971 C C . LYS A 1 121 ? 24.036 -10.744 -19.757 1.00 87.75 121 LYS A C 1
ATOM 973 O O . LYS A 1 121 ? 24.684 -10.195 -18.871 1.00 87.75 121 LYS A O 1
ATOM 978 N N . MET A 1 122 ? 23.792 -10.172 -20.936 1.00 89.12 122 MET A N 1
ATOM 979 C CA . MET A 1 122 ? 24.213 -8.808 -21.255 1.00 89.12 122 MET A CA 1
ATOM 980 C C . MET A 1 122 ? 23.582 -7.793 -20.296 1.00 89.12 122 MET A C 1
ATOM 982 O O . MET A 1 122 ? 24.264 -6.901 -19.797 1.00 89.12 122 MET A O 1
ATOM 986 N N . VAL A 1 123 ? 22.293 -7.946 -19.983 1.00 87.38 123 VAL A N 1
ATOM 987 C CA . VAL A 1 123 ? 21.621 -7.080 -19.002 1.00 87.38 123 VAL A CA 1
ATOM 988 C C . VAL A 1 123 ? 22.271 -7.196 -17.621 1.00 87.38 123 VAL A C 1
ATOM 990 O O . VAL A 1 123 ? 22.501 -6.178 -16.972 1.00 87.38 123 VAL A O 1
ATOM 993 N N . ASP A 1 124 ? 22.589 -8.408 -17.169 1.00 85.69 124 ASP A N 1
ATOM 994 C CA . ASP A 1 124 ? 23.244 -8.607 -15.876 1.00 85.69 124 ASP A CA 1
ATOM 995 C C . ASP A 1 124 ? 24.665 -8.014 -15.852 1.00 85.69 124 ASP A C 1
ATOM 997 O O . ASP A 1 124 ? 25.027 -7.393 -14.854 1.00 85.69 124 ASP A O 1
ATOM 1001 N N . LEU A 1 125 ? 25.429 -8.107 -16.949 1.00 86.69 125 LEU A N 1
ATOM 1002 C CA . LEU A 1 125 ? 26.732 -7.437 -17.093 1.00 86.69 125 LEU A CA 1
ATOM 1003 C C . LEU A 1 125 ? 26.605 -5.912 -16.974 1.00 86.69 125 LEU A C 1
ATOM 1005 O O . LEU A 1 125 ? 27.338 -5.289 -16.209 1.00 86.69 125 LEU A O 1
ATOM 1009 N N . ILE A 1 126 ? 25.632 -5.309 -17.665 1.00 85.69 126 ILE A N 1
ATOM 1010 C CA . ILE A 1 126 ? 25.370 -3.862 -17.585 1.00 85.69 126 ILE A CA 1
ATOM 1011 C C . ILE A 1 126 ? 25.027 -3.447 -16.146 1.00 85.69 126 ILE A C 1
ATOM 1013 O O . ILE A 1 126 ? 25.495 -2.416 -15.663 1.00 85.69 126 ILE A O 1
ATOM 1017 N N . LEU A 1 127 ? 24.210 -4.241 -15.448 1.00 80.62 127 LEU A N 1
ATOM 1018 C CA . LEU A 1 127 ? 23.747 -3.929 -14.092 1.00 80.62 127 LEU A CA 1
ATOM 1019 C C . LEU A 1 127 ? 24.802 -4.155 -13.004 1.00 80.62 127 LEU A C 1
ATOM 1021 O O . LEU A 1 127 ? 24.691 -3.556 -11.934 1.00 80.62 127 LEU A O 1
ATOM 1025 N N . GLN A 1 128 ? 25.811 -4.991 -13.249 1.00 80.31 128 GLN A N 1
ATOM 1026 C CA . GLN A 1 128 ? 26.961 -5.126 -12.350 1.00 80.31 128 GLN A CA 1
ATOM 1027 C C . GLN A 1 128 ? 27.843 -3.866 -12.357 1.00 80.31 128 GLN A C 1
ATOM 1029 O O . GLN A 1 128 ? 28.519 -3.603 -11.357 1.00 80.31 128 GLN A O 1
ATOM 1034 N N . GLY A 1 129 ? 27.753 -3.056 -13.423 1.00 55.38 129 GLY A N 1
ATOM 1035 C CA . GLY A 1 129 ? 28.619 -1.905 -13.673 1.00 55.38 129 GLY A CA 1
ATOM 1036 C C . GLY A 1 129 ? 30.065 -2.332 -13.943 1.00 55.38 129 GLY A C 1
ATOM 1037 O O . GLY A 1 129 ? 30.430 -3.480 -13.704 1.00 55.38 129 GLY A O 1
ATOM 1038 N N . GLU A 1 130 ? 30.907 -1.409 -14.417 1.00 50.19 130 GLU A N 1
ATOM 1039 C CA . GLU A 1 130 ? 32.369 -1.557 -14.367 1.00 50.19 130 GLU A CA 1
ATOM 1040 C C . GLU A 1 130 ? 32.811 -1.669 -12.901 1.00 50.19 130 GLU A C 1
ATOM 1042 O O . GLU A 1 130 ? 33.200 -0.698 -12.254 1.00 50.19 130 GLU A O 1
ATOM 1047 N N . LYS A 1 131 ? 32.705 -2.861 -12.327 1.00 50.53 131 LYS A N 1
ATOM 1048 C CA . LYS A 1 131 ? 33.575 -3.245 -11.230 1.00 50.53 131 LYS A CA 1
ATOM 1049 C C . LYS A 1 131 ? 34.832 -3.777 -11.902 1.00 50.53 131 LYS A C 1
ATOM 1051 O O . LYS A 1 131 ? 34.776 -4.807 -12.560 1.00 50.53 131 LYS A O 1
ATOM 1056 N N . ASP A 1 132 ? 35.909 -3.010 -11.758 1.00 47.25 132 ASP A N 1
ATOM 1057 C CA . ASP A 1 132 ? 37.287 -3.337 -12.141 1.00 47.25 132 ASP A CA 1
ATOM 1058 C C . ASP A 1 132 ? 37.704 -3.015 -13.588 1.00 47.25 132 ASP A C 1
ATOM 1060 O O . ASP A 1 132 ? 37.975 -3.898 -14.395 1.00 47.25 132 ASP A O 1
ATOM 1064 N N . VAL A 1 133 ? 37.902 -1.724 -13.876 1.00 43.59 133 VAL A N 1
ATOM 1065 C CA . VAL A 1 133 ? 39.015 -1.297 -14.745 1.00 43.59 133 VAL A CA 1
ATOM 1066 C C . VAL A 1 133 ? 39.746 -0.142 -14.055 1.00 43.59 133 VAL A C 1
ATOM 1068 O O . VAL A 1 133 ? 39.533 1.029 -14.354 1.00 43.59 133 VAL A O 1
ATOM 1071 N N . THR A 1 134 ? 40.589 -0.477 -13.076 1.00 41.69 134 THR A N 1
ATOM 1072 C CA . THR A 1 134 ? 41.708 0.405 -12.703 1.00 41.69 134 THR A CA 1
ATOM 1073 C C . THR A 1 134 ? 42.911 -0.058 -13.534 1.00 41.69 134 THR A C 1
ATOM 1075 O O . THR A 1 134 ? 43.126 -1.272 -13.573 1.00 41.69 134 THR A O 1
ATOM 1078 N N . PRO A 1 135 ? 43.630 0.836 -14.240 1.00 44.84 135 PRO A N 1
ATOM 1079 C CA . PRO A 1 135 ? 44.815 0.467 -15.018 1.00 44.84 135 PRO A CA 1
ATOM 1080 C C . PRO A 1 135 ? 45.954 -0.086 -14.154 1.00 44.84 135 PRO A C 1
ATOM 1082 O O . PRO A 1 135 ? 46.036 0.292 -12.961 1.00 44.84 135 PRO A O 1
#

pLDDT: mean 87.67, std 12.4, range [41.69, 98.25]

Sequence (135 aa):
MLFNKKLPLIIDIDAGIEVWNAPIWYAKVVIAKDSSSANIVHVTADLYVGSDKVAYNFRGLKSDWRRYTYDLKGSRMADGQLLVDEGKWTGHSRSEHPDYVRVRPSQPIIRASFNEKIDPKMVDLILQGEKDVTP

Secondary structure (DSSP, 8-state):
-GGGGT--EEEE---SSS--EEEEEEEEEEEEE-SS-TTEEEEEEEEEEEE--S-TT--S-EEEEEEEEEEEEEEE-TTS-EEEEEEEE-GGGGTS--S-EEEPPSS------SSTT--HHHHHHHHH-------